Protein AF-X8C7Z0-F1 (afdb_monomer)

Radius of gyration: 16.88 Å; Cα contacts (8 Å, |Δi|>4): 142; chains: 1; bounding box: 38×26×45 Å

Secondary structure (DSSP, 8-state):
------S---S-TTHHHHHHTSHHHHHHHHHTS-HHHHHHHHHGGGS-HHHHHHHHHHTTPPPEEEEEEEEETTTEEEEEETTT--EEEEE-SSGGGT--TT-EEEE-----PPP-

Mean predicted aligned error: 6.84 Å

Solvent-accessible surface area (backbone atoms only — not comparable to full-atom values): 7017 Å² total; per-residue (Å²): 140,84,92,80,86,72,91,70,72,63,95,48,90,57,53,63,64,63,44,51,72,37,72,66,48,38,51,40,40,33,64,80,60,39,50,49,58,54,44,43,72,77,50,33,85,78,45,56,72,68,59,36,53,50,54,58,54,46,75,74,57,66,75,45,46,26,37,26,71,39,63,42,69,55,53,14,36,32,32,28,33,70,85,79,66,50,75,45,82,43,84,36,51,67,62,24,65,74,57,55,65,76,41,76,45,78,49,66,87,67,86,75,82,80,84,128

Nearest PDB structures (foldseek):
  8zx1-assembly1_D  TM=7.202E-01  e=4.644E-01  Escherichia coli
  1eif-assembly1_A  TM=6.633E-01  e=3.014E-01  Methanocaldococcus jannaschii
  5gjq-assembly1_J  TM=3.966E-01  e=9.326E-02  Homo sapiens
  8e28-assembly1_A  TM=4.708E-01  e=3.014E-01  Homo sapiens
  7tuv-assembly1_A  TM=5.734E-01  e=1.501E+00  Trypanosoma brucei

Structure (mmCIF, N/CA/C/O backbone):
data_AF-X8C7Z0-F1
#
_entry.id   AF-X8C7Z0-F1
#
loop_
_atom_site.group_PDB
_atom_site.id
_atom_site.type_symbol
_atom_site.label_atom_id
_atom_site.label_alt_id
_atom_site.label_comp_id
_atom_site.label_asym_id
_atom_site.label_entity_id
_atom_site.label_seq_id
_atom_site.pdbx_PDB_ins_code
_atom_site.Cartn_x
_atom_site.Cartn_y
_atom_site.Cartn_z
_atom_site.occupancy
_atom_site.B_iso_or_equiv
_atom_site.auth_seq_id
_atom_site.auth_comp_id
_atom_site.auth_asym_id
_atom_site.auth_atom_id
_atom_site.pdbx_PDB_model_num
ATOM 1 N N . MET A 1 1 ? 2.292 -12.417 -22.456 1.00 40.22 1 MET A N 1
ATOM 2 C CA . MET A 1 1 ? 0.854 -12.463 -22.808 1.00 40.22 1 MET A CA 1
ATOM 3 C C . MET A 1 1 ? 0.104 -11.706 -21.729 1.00 40.22 1 MET A C 1
ATOM 5 O O . MET A 1 1 ? 0.296 -12.0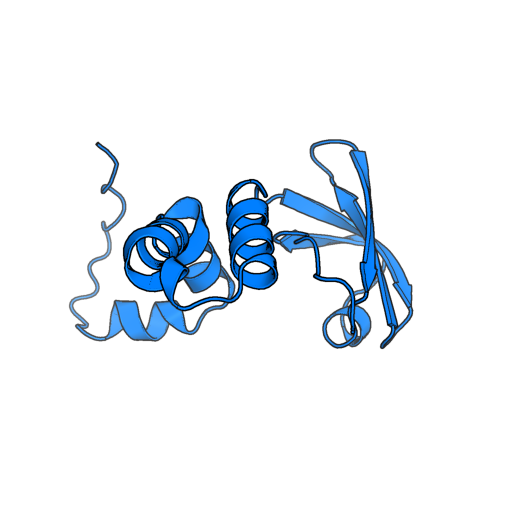58 -20.575 1.00 40.22 1 MET A O 1
ATOM 9 N N . GLY A 1 2 ? -0.661 -10.662 -22.070 1.00 48.75 2 GLY A N 1
ATOM 10 C CA . GLY A 1 2 ? -1.409 -9.900 -21.058 1.00 48.75 2 GLY A CA 1
ATOM 11 C C . GLY A 1 2 ? -1.851 -8.471 -21.402 1.00 48.75 2 GLY A C 1
ATOM 12 O O . GLY A 1 2 ? -2.468 -7.850 -20.551 1.00 48.75 2 GLY A O 1
ATOM 13 N N . TYR A 1 3 ? -1.602 -7.941 -22.605 1.00 53.31 3 TYR A N 1
ATOM 14 C CA . TYR A 1 3 ? -2.155 -6.642 -23.026 1.00 53.31 3 TYR A CA 1
ATOM 15 C C . TYR A 1 3 ? -3.417 -6.832 -23.870 1.00 53.31 3 TYR A C 1
ATOM 17 O O . TYR A 1 3 ? -3.414 -6.610 -25.073 1.00 53.31 3 TYR A O 1
ATOM 25 N N . GLU A 1 4 ? -4.512 -7.263 -23.250 1.00 59.44 4 GLU A N 1
ATOM 26 C CA . GLU A 1 4 ? -5.828 -7.195 -23.896 1.00 59.44 4 GLU A CA 1
ATOM 27 C C . GLU A 1 4 ? -6.886 -6.709 -22.912 1.00 59.44 4 GLU 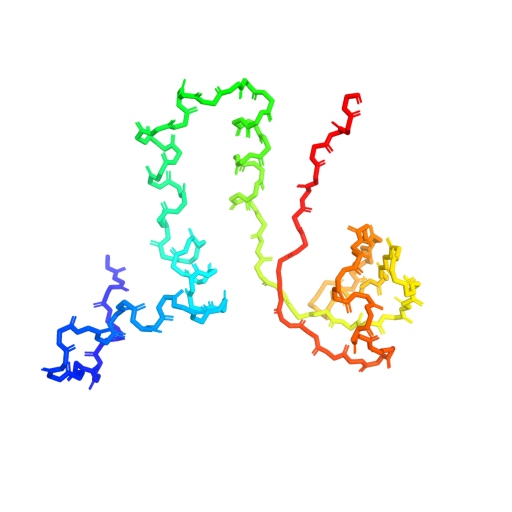A C 1
ATOM 29 O O . GLU A 1 4 ? -7.680 -7.497 -22.407 1.00 59.44 4 GLU A O 1
ATOM 34 N N . ARG A 1 5 ? -6.913 -5.390 -22.674 1.00 54.53 5 ARG A N 1
ATOM 35 C CA . ARG A 1 5 ? -8.141 -4.632 -22.370 1.00 54.53 5 ARG A CA 1
ATOM 36 C C . ARG A 1 5 ? -8.032 -3.175 -22.837 1.00 54.53 5 ARG A C 1
ATOM 38 O O . ARG A 1 5 ? -8.148 -2.262 -22.036 1.00 54.53 5 ARG A O 1
ATOM 45 N N . CYS A 1 6 ? -7.884 -2.953 -24.140 1.00 51.91 6 CYS A N 1
ATOM 46 C CA . CYS A 1 6 ? -8.189 -1.650 -24.745 1.00 51.91 6 CYS A CA 1
ATOM 47 C C . CYS A 1 6 ? -9.229 -1.855 -25.851 1.00 51.91 6 CYS A C 1
ATOM 49 O O . CYS A 1 6 ? -8.921 -1.762 -27.032 1.00 51.91 6 CYS A O 1
ATOM 51 N N . ARG A 1 7 ? -10.469 -2.210 -25.476 1.00 47.88 7 ARG A N 1
ATOM 52 C CA . A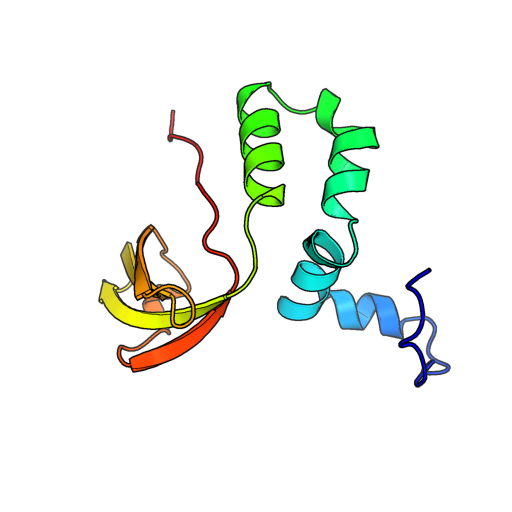RG A 1 7 ? -11.600 -2.262 -26.431 1.00 47.88 7 ARG A CA 1
ATOM 53 C C . ARG A 1 7 ? -12.327 -0.918 -26.571 1.00 47.88 7 ARG A C 1
ATOM 55 O O . ARG A 1 7 ? -13.265 -0.802 -27.351 1.00 47.88 7 ARG A O 1
ATOM 62 N N . HIS A 1 8 ? -11.851 0.093 -25.857 1.00 51.91 8 HIS A N 1
ATOM 63 C CA . HIS A 1 8 ? -12.208 1.488 -26.052 1.00 51.91 8 HIS A CA 1
ATOM 64 C C . HIS A 1 8 ? -10.895 2.245 -26.224 1.00 51.91 8 HIS A C 1
ATOM 66 O O . HIS A 1 8 ? -10.398 2.863 -25.290 1.00 51.91 8 HIS A O 1
ATOM 72 N N . ALA A 1 9 ? -10.265 2.097 -27.390 1.00 52.28 9 ALA A N 1
ATOM 73 C CA . ALA A 1 9 ? -9.408 3.174 -27.849 1.00 52.28 9 ALA A CA 1
ATOM 74 C C . ALA A 1 9 ? -10.375 4.333 -28.104 1.00 52.28 9 ALA A C 1
ATOM 76 O O . ALA A 1 9 ? -11.090 4.321 -29.104 1.00 52.28 9 ALA A O 1
ATOM 77 N N . ASP A 1 10 ? -10.515 5.238 -27.135 1.00 58.09 10 ASP A N 1
ATOM 78 C CA . ASP A 1 10 ? -10.983 6.573 -27.476 1.00 58.09 10 ASP A CA 1
ATOM 79 C C . ASP A 1 10 ? -10.030 7.062 -28.574 1.00 58.09 10 ASP A C 1
ATOM 81 O O . ASP A 1 10 ? -8.813 6.974 -28.411 1.00 58.09 10 ASP A O 1
ATOM 85 N N . ASP A 1 11 ? -10.561 7.574 -29.685 1.00 66.06 11 ASP A N 1
ATOM 86 C CA . ASP A 1 11 ? -9.776 8.251 -30.733 1.00 66.06 11 ASP A CA 1
ATOM 87 C C . ASP A 1 11 ? -9.119 9.557 -30.217 1.00 66.06 11 ASP A C 1
ATOM 89 O O . ASP A 1 11 ? -8.633 10.379 -30.993 1.00 66.06 11 ASP A O 1
ATOM 93 N N . ASP A 1 12 ? -9.129 9.768 -28.899 1.00 76.69 12 ASP A N 1
ATOM 94 C CA . ASP A 1 12 ? -8.523 10.889 -28.212 1.00 76.69 12 ASP A CA 1
ATOM 95 C C . ASP A 1 12 ? -7.084 10.526 -27.792 1.00 76.69 12 ASP A C 1
ATOM 97 O O . ASP A 1 12 ? -6.894 9.678 -26.909 1.00 76.69 12 ASP A O 1
ATOM 101 N N . PRO A 1 13 ? -6.064 11.165 -28.395 1.00 76.56 13 PRO A N 1
ATOM 102 C CA . PRO A 1 13 ? -4.665 10.930 -28.046 1.00 76.56 13 PRO A CA 1
ATOM 103 C C . PRO A 1 13 ? -4.350 11.228 -26.570 1.00 76.56 13 PRO A C 1
ATOM 105 O O . PRO A 1 13 ? -3.410 10.642 -26.033 1.00 76.56 13 PRO A O 1
ATOM 108 N N . ASP A 1 14 ? -5.159 12.053 -25.901 1.00 84.00 14 ASP A N 1
ATOM 109 C CA . ASP A 1 14 ? -4.945 12.488 -24.518 1.00 84.00 14 ASP A CA 1
ATOM 110 C C . ASP A 1 14 ? -5.723 11.623 -23.507 1.00 84.00 14 ASP A C 1
ATOM 112 O O . ASP A 1 14 ? -5.675 11.853 -22.296 1.00 84.00 14 ASP A O 1
ATOM 116 N N . ALA A 1 15 ? -6.452 10.597 -23.970 1.00 84.44 15 ALA A N 1
ATOM 117 C CA . ALA A 1 15 ? -7.267 9.739 -23.109 1.00 84.44 15 ALA A CA 1
ATOM 118 C C . ALA A 1 15 ? -6.457 9.041 -22.014 1.00 84.44 15 ALA A C 1
ATOM 120 O O . ALA A 1 15 ? -6.924 8.935 -20.880 1.00 84.44 15 ALA A O 1
ATOM 121 N N . LEU A 1 16 ? -5.242 8.592 -22.341 1.00 82.12 16 LEU A N 1
ATOM 122 C CA . LEU A 1 16 ? -4.356 7.968 -21.364 1.00 82.12 16 LEU A CA 1
ATOM 123 C C . LEU A 1 16 ? -3.863 8.982 -20.329 1.00 82.12 16 LEU A C 1
ATOM 125 O O . LEU A 1 16 ? -3.905 8.684 -19.141 1.00 82.12 16 LEU A O 1
ATOM 129 N N . GLU A 1 17 ? -3.432 10.168 -20.760 1.00 87.00 17 GLU A N 1
ATOM 130 C CA . GLU A 1 17 ? -2.937 11.212 -19.854 1.00 87.00 17 GLU A CA 1
ATOM 131 C C . GLU A 1 17 ? -4.020 11.623 -18.853 1.00 87.00 17 GLU A C 1
ATOM 133 O O . GLU A 1 17 ? -3.801 11.555 -17.647 1.00 87.00 17 GL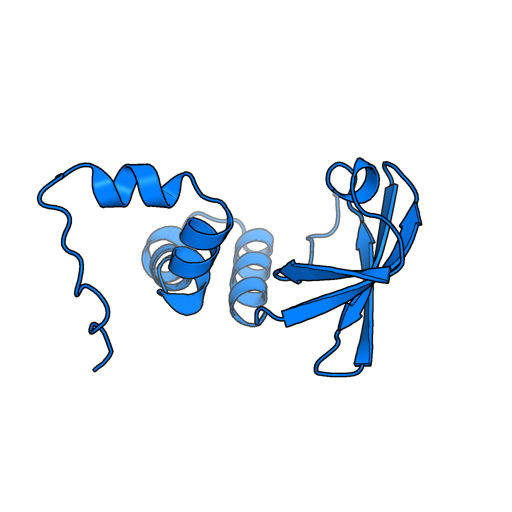U A O 1
ATOM 138 N N . ARG A 1 18 ? -5.238 11.895 -19.336 1.00 88.44 18 ARG A N 1
ATOM 139 C CA . ARG A 1 18 ? -6.394 12.192 -18.474 1.00 88.44 18 ARG A CA 1
ATOM 140 C C . ARG A 1 18 ? -6.765 11.038 -17.545 1.00 88.44 18 ARG A C 1
ATOM 142 O O . ARG A 1 18 ? -7.262 11.273 -16.449 1.00 88.44 18 ARG A O 1
ATOM 149 N N . ALA A 1 19 ? -6.587 9.791 -17.978 1.00 87.75 19 ALA A N 1
ATOM 150 C CA . ALA A 1 19 ? -6.859 8.638 -17.127 1.00 87.75 19 ALA A CA 1
ATOM 151 C C . ALA A 1 19 ? -5.842 8.531 -15.982 1.00 87.75 19 ALA A C 1
ATOM 153 O O . ALA A 1 19 ? -6.219 8.138 -14.884 1.00 87.75 19 ALA A O 1
ATOM 154 N N . LEU A 1 20 ? -4.579 8.910 -16.208 1.00 90.56 20 LEU A N 1
ATOM 155 C CA . LEU A 1 20 ? -3.533 8.891 -15.180 1.00 90.56 20 LEU A CA 1
ATOM 156 C C . LEU A 1 20 ? -3.749 9.936 -14.069 1.00 90.56 20 LEU A C 1
ATOM 158 O O . LEU A 1 20 ? -3.169 9.782 -12.996 1.00 90.56 20 LEU A O 1
ATOM 162 N N . ASP A 1 21 ? -4.609 10.938 -14.278 1.00 91.25 21 ASP A N 1
ATOM 163 C CA . ASP A 1 21 ? -5.030 11.867 -13.218 1.00 91.25 21 ASP A CA 1
ATOM 164 C C . ASP A 1 21 ? -5.926 11.197 -12.157 1.00 91.25 21 ASP A C 1
ATOM 166 O O . ASP A 1 21 ? -6.060 11.711 -11.042 1.00 91.25 21 ASP A O 1
ATOM 170 N N . ASP A 1 22 ? -6.543 10.049 -12.468 1.00 92.12 22 ASP A N 1
ATOM 171 C CA . ASP A 1 22 ? -7.314 9.273 -11.497 1.00 92.12 22 ASP A CA 1
ATOM 172 C C . ASP A 1 22 ? -6.363 8.480 -10.573 1.00 92.12 22 ASP A C 1
ATOM 174 O O . ASP A 1 22 ? -5.615 7.616 -11.053 1.00 92.12 22 ASP A O 1
ATOM 178 N N . PRO A 1 23 ? -6.410 8.696 -9.239 1.00 90.31 23 PRO A N 1
ATOM 179 C CA . PRO A 1 23 ? -5.538 8.013 -8.285 1.00 90.31 23 PRO A CA 1
ATOM 180 C C . PRO A 1 23 ? -5.582 6.483 -8.360 1.00 90.31 23 PRO A C 1
ATOM 182 O O . PRO A 1 23 ? -4.566 5.837 -8.114 1.00 90.31 23 PRO A O 1
ATOM 185 N N . LEU A 1 24 ? -6.731 5.888 -8.691 1.00 91.06 24 LEU A N 1
ATOM 186 C CA . LEU A 1 24 ? -6.863 4.439 -8.828 1.00 91.06 24 LEU A CA 1
ATOM 187 C C . LEU A 1 24 ? -6.200 3.933 -10.112 1.00 91.06 24 LEU A C 1
ATOM 189 O O . LEU A 1 24 ? -5.619 2.848 -10.117 1.00 91.06 24 LEU A O 1
ATOM 193 N N . VAL A 1 25 ? -6.288 4.699 -11.201 1.00 93.56 25 VAL A N 1
ATOM 194 C CA . VAL A 1 25 ? -5.696 4.318 -12.488 1.00 93.56 25 VAL A CA 1
ATOM 195 C C . VAL A 1 25 ? -4.177 4.377 -12.409 1.00 93.56 25 VAL A C 1
ATOM 197 O O . VAL A 1 25 ? -3.525 3.395 -12.766 1.00 93.56 25 VAL A O 1
ATOM 200 N N . ILE A 1 26 ? -3.602 5.472 -11.900 1.00 94.12 26 ILE A N 1
ATOM 201 C CA . ILE A 1 26 ? -2.144 5.572 -11.743 1.00 94.12 26 ILE A CA 1
ATOM 202 C C . ILE A 1 26 ? -1.608 4.497 -10.792 1.00 94.12 26 ILE A C 1
ATOM 204 O O . ILE A 1 26 ? -0.614 3.845 -11.100 1.00 94.12 26 ILE A O 1
ATOM 208 N N . ASP A 1 27 ? -2.301 4.232 -9.683 1.00 94.94 27 ASP A N 1
ATOM 209 C CA . ASP A 1 27 ? -1.966 3.149 -8.758 1.00 94.94 27 ASP A CA 1
ATOM 210 C C . ASP A 1 27 ? -2.010 1.773 -9.454 1.00 94.94 27 ASP A C 1
ATOM 212 O O . ASP A 1 27 ? -1.124 0.942 -9.255 1.00 94.94 27 ASP A O 1
ATOM 216 N N . ALA A 1 28 ? -2.988 1.532 -10.333 1.00 95.06 28 ALA A N 1
ATOM 217 C CA . ALA A 1 28 ? -3.049 0.299 -11.113 1.00 95.06 28 ALA A CA 1
ATOM 218 C C . ALA A 1 28 ? -1.908 0.165 -12.126 1.00 95.06 28 ALA A C 1
ATOM 220 O O . ALA A 1 28 ? -1.339 -0.915 -12.273 1.00 95.06 28 ALA A O 1
ATOM 221 N N . VAL A 1 29 ? -1.538 1.251 -12.802 1.00 95.75 29 VAL A N 1
ATOM 222 C CA . VAL A 1 29 ? -0.406 1.264 -13.739 1.00 95.75 29 VAL A CA 1
ATOM 223 C C . VAL A 1 29 ? 0.913 0.999 -13.012 1.00 95.75 29 VAL A C 1
ATOM 225 O O . VAL A 1 29 ? 1.728 0.209 -13.490 1.00 95.75 29 VAL A O 1
ATOM 228 N N . LEU A 1 30 ? 1.113 1.612 -11.843 1.00 95.50 30 LEU A N 1
ATOM 229 C CA . LEU A 1 30 ? 2.335 1.456 -11.056 1.00 95.50 30 LEU A CA 1
ATOM 230 C C . LEU A 1 30 ? 2.548 0.011 -10.592 1.00 95.50 30 LEU A C 1
ATOM 232 O O . LEU A 1 30 ? 3.651 -0.514 -10.746 1.00 95.50 30 LEU A O 1
ATOM 236 N N . PHE A 1 31 ? 1.512 -0.637 -10.060 1.00 96.44 31 PHE A N 1
ATOM 237 C CA . PHE A 1 31 ? 1.656 -1.934 -9.397 1.00 96.44 31 PHE A CA 1
ATOM 238 C C . PHE A 1 31 ? 1.208 -3.116 -10.264 1.00 96.44 31 PHE A C 1
ATOM 240 O O . PHE A 1 31 ? 1.991 -4.035 -10.485 1.00 96.44 31 PHE A O 1
ATOM 247 N N . GLU A 1 32 ? -0.020 -3.115 -10.791 1.00 95.62 32 GLU A N 1
ATOM 248 C CA . GLU A 1 32 ? -0.488 -4.188 -11.682 1.00 95.62 32 GLU A CA 1
ATOM 249 C C . GLU A 1 32 ? 0.085 -4.074 -13.099 1.00 95.62 32 GLU A C 1
ATOM 251 O O . GLU A 1 32 ? 0.292 -5.091 -13.760 1.00 95.62 32 GLU A O 1
ATOM 256 N N . GLY A 1 33 ? 0.341 -2.850 -13.566 1.00 94.00 33 GLY A N 1
ATOM 257 C CA . GLY A 1 33 ? 0.964 -2.582 -14.862 1.00 94.00 33 GLY A CA 1
ATOM 258 C C . GLY A 1 33 ? 2.486 -2.742 -14.870 1.00 94.00 33 GLY A C 1
ATOM 259 O O . GLY A 1 33 ? 3.080 -2.700 -15.940 1.00 94.00 33 GLY A O 1
ATOM 260 N N . GLY A 1 34 ? 3.119 -2.930 -13.707 1.00 96.19 34 GLY A N 1
ATOM 261 C CA . GLY A 1 34 ? 4.564 -3.145 -13.585 1.00 96.19 34 GLY A CA 1
ATOM 262 C C . GLY A 1 34 ? 5.428 -1.888 -13.730 1.00 96.19 34 GLY A C 1
ATOM 263 O O . GLY A 1 34 ? 6.644 -1.978 -13.562 1.00 96.19 34 GLY A O 1
ATOM 264 N N . ALA A 1 35 ? 4.836 -0.711 -13.964 1.00 96.62 35 ALA A N 1
ATOM 265 C CA . ALA A 1 35 ? 5.595 0.513 -14.224 1.00 96.62 35 ALA A CA 1
ATOM 266 C C . ALA A 1 35 ? 6.515 0.912 -13.053 1.00 96.62 35 ALA A C 1
ATOM 268 O O . ALA A 1 35 ? 7.597 1.458 -13.268 1.00 96.62 35 ALA A O 1
ATOM 269 N N . PHE A 1 36 ? 6.131 0.614 -11.805 1.00 97.38 36 PHE A N 1
ATOM 270 C CA . PHE A 1 36 ? 6.980 0.895 -10.646 1.00 97.38 36 PHE A CA 1
ATOM 271 C C . PHE A 1 36 ? 8.185 -0.053 -10.552 1.00 97.38 36 PHE A C 1
ATOM 273 O O . PHE A 1 36 ? 9.283 0.379 -10.200 1.00 97.38 36 PHE A O 1
ATOM 280 N N . ALA A 1 37 ? 8.016 -1.325 -10.928 1.00 97.88 37 ALA A N 1
ATOM 281 C CA . ALA A 1 37 ? 9.119 -2.281 -10.989 1.00 97.88 37 ALA A CA 1
ATOM 282 C C . ALA A 1 37 ? 10.124 -1.901 -12.088 1.00 97.88 37 ALA A C 1
ATOM 284 O O . ALA A 1 37 ? 11.326 -1.858 -11.831 1.00 97.88 37 ALA A O 1
ATOM 285 N N . GLU A 1 38 ? 9.631 -1.530 -13.275 1.00 97.94 38 GLU A N 1
ATOM 286 C CA . GLU A 1 38 ? 10.465 -1.025 -14.374 1.00 97.94 38 GLU A CA 1
ATOM 287 C C . GLU A 1 38 ? 11.225 0.248 -13.969 1.00 97.94 38 GLU A C 1
ATOM 289 O O . GLU A 1 38 ? 12.414 0.402 -14.263 1.00 97.94 38 GLU A O 1
ATOM 294 N N . PHE A 1 39 ? 10.567 1.159 -13.242 1.00 96.81 39 PHE A N 1
ATOM 295 C CA . PHE A 1 39 ? 11.221 2.347 -12.701 1.00 96.81 39 PHE A CA 1
ATOM 296 C C . PHE A 1 39 ? 12.382 1.984 -11.766 1.00 96.81 39 PHE A C 1
ATOM 298 O O . PHE A 1 39 ? 13.473 2.539 -11.913 1.00 96.81 39 PHE A O 1
ATOM 305 N N . LEU A 1 40 ? 12.185 1.050 -10.831 1.00 97.31 40 LEU A N 1
ATOM 306 C CA . LEU A 1 40 ? 13.240 0.630 -9.905 1.00 97.31 40 LEU A CA 1
ATOM 307 C C . LEU A 1 40 ? 14.397 -0.080 -10.611 1.00 97.31 40 LEU A C 1
ATOM 309 O O . LEU A 1 40 ? 15.552 0.146 -10.250 1.00 97.31 40 LEU A O 1
ATOM 313 N N . GLU A 1 41 ? 14.127 -0.859 -11.656 1.00 97.81 41 GLU A N 1
ATOM 314 C CA . GLU A 1 41 ? 15.177 -1.481 -12.466 1.00 97.81 41 GLU A CA 1
ATOM 315 C C . GLU A 1 41 ? 16.034 -0.429 -13.190 1.00 97.81 41 GLU A C 1
ATOM 317 O O . GLU A 1 41 ? 17.265 -0.466 -13.132 1.00 97.81 41 GLU A O 1
ATOM 322 N N . MET A 1 42 ? 15.399 0.557 -13.830 1.00 97.81 42 MET A N 1
ATOM 323 C CA . MET A 1 42 ? 16.106 1.569 -14.623 1.00 97.81 42 MET A CA 1
ATOM 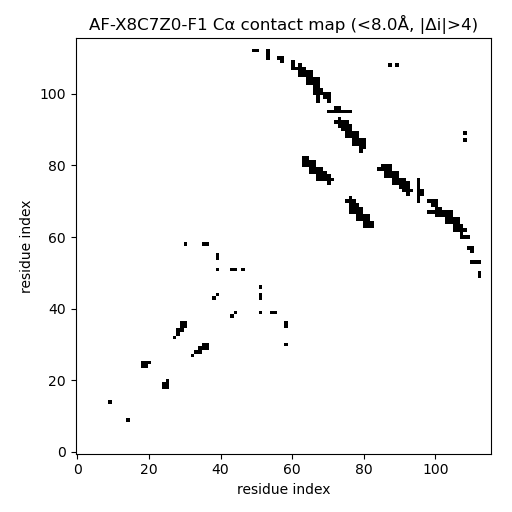324 C C . MET A 1 42 ? 16.761 2.668 -13.779 1.00 97.81 42 MET A C 1
ATOM 326 O O . MET A 1 42 ? 17.807 3.212 -14.150 1.00 97.81 42 MET A O 1
ATOM 330 N N . ARG A 1 43 ? 16.106 3.072 -12.687 1.00 96.62 43 ARG A N 1
ATOM 331 C CA . ARG A 1 43 ? 16.414 4.297 -11.931 1.00 96.62 43 ARG A CA 1
ATOM 332 C C . ARG A 1 43 ? 16.584 4.075 -10.435 1.00 96.62 43 ARG A C 1
ATOM 334 O O . ARG A 1 43 ? 17.022 5.001 -9.763 1.00 96.62 43 ARG A O 1
ATOM 341 N N . GLY A 1 44 ? 16.323 2.880 -9.909 1.00 94.81 44 GLY A N 1
ATOM 342 C CA . GLY A 1 44 ? 16.424 2.602 -8.473 1.00 94.81 44 GLY A CA 1
ATOM 343 C C . GLY A 1 44 ? 17.829 2.791 -7.899 1.00 94.81 44 GLY A C 1
ATOM 344 O O . GLY A 1 44 ? 17.966 3.078 -6.718 1.00 94.81 44 GLY A O 1
ATOM 345 N N . TRP A 1 45 ? 18.879 2.718 -8.726 1.00 95.75 45 TRP A N 1
ATOM 346 C CA . TRP A 1 45 ? 20.259 3.019 -8.317 1.00 95.75 45 TRP A CA 1
ATOM 347 C C . TRP A 1 45 ? 20.497 4.493 -7.942 1.00 95.75 45 TRP A C 1
ATOM 349 O O . TRP A 1 45 ? 21.531 4.807 -7.361 1.00 95.75 45 TRP A O 1
ATOM 359 N N . LEU A 1 46 ? 19.571 5.394 -8.290 1.00 96.94 46 LEU A N 1
ATOM 360 C CA . LEU A 1 46 ? 19.612 6.804 -7.892 1.00 96.94 46 LEU A CA 1
ATOM 361 C C . LEU A 1 46 ? 19.104 7.031 -6.463 1.00 96.94 46 LEU A C 1
ATOM 363 O O . LEU A 1 46 ? 19.289 8.124 -5.931 1.00 96.94 46 LEU A O 1
ATOM 367 N N . LEU A 1 47 ? 18.438 6.039 -5.871 1.00 95.44 47 LEU A N 1
ATOM 368 C CA . LEU A 1 47 ? 17.897 6.126 -4.524 1.00 95.44 47 LEU A CA 1
ATOM 369 C C . LEU A 1 47 ? 18.967 5.733 -3.491 1.00 95.44 47 LEU A C 1
ATOM 371 O O . LEU A 1 47 ? 19.755 4.819 -3.752 1.00 95.44 47 LEU A O 1
ATOM 375 N N . PRO A 1 48 ? 18.979 6.370 -2.309 1.00 95.81 48 PRO A N 1
ATOM 376 C CA . PRO A 1 48 ? 19.609 5.820 -1.114 1.00 95.81 48 PRO A CA 1
ATOM 377 C C . PRO A 1 48 ? 19.176 4.371 -0.845 1.00 95.81 48 PRO A C 1
ATOM 379 O O . PRO A 1 48 ? 18.061 3.969 -1.185 1.00 95.81 48 PRO A O 1
ATOM 382 N N . ASP A 1 49 ? 20.046 3.587 -0.206 1.00 94.94 49 ASP A N 1
ATOM 383 C CA . ASP A 1 49 ? 19.810 2.154 0.020 1.00 94.94 49 ASP A CA 1
ATOM 384 C C . ASP A 1 49 ? 18.522 1.876 0.815 1.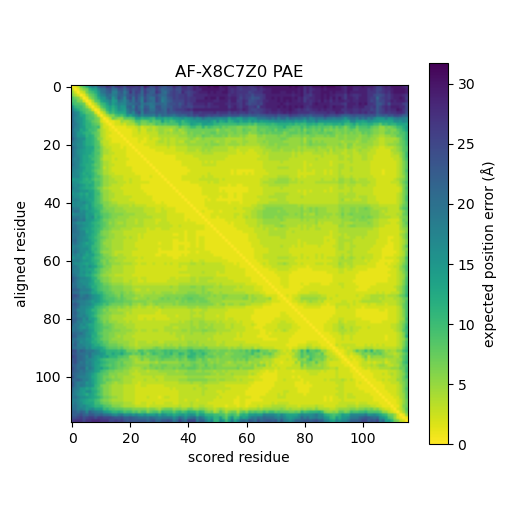00 94.94 49 ASP A C 1
ATOM 386 O O . ASP A 1 49 ? 17.810 0.913 0.529 1.00 94.94 49 ASP A O 1
ATOM 390 N N . ASP A 1 50 ? 18.192 2.720 1.793 1.00 94.12 50 ASP A N 1
ATOM 391 C CA . ASP A 1 50 ? 16.982 2.602 2.606 1.00 94.12 50 ASP A CA 1
ATOM 392 C C . ASP A 1 50 ? 15.712 2.957 1.821 1.00 94.12 50 ASP A C 1
ATOM 394 O O . ASP A 1 50 ? 14.711 2.244 1.923 1.00 94.12 50 ASP A O 1
ATOM 398 N N . GLU A 1 51 ? 15.761 3.999 0.988 1.00 94.75 51 GLU A N 1
ATOM 399 C CA . GLU A 1 51 ? 14.663 4.364 0.084 1.00 94.75 51 GLU A CA 1
ATOM 400 C C . GLU A 1 51 ? 14.425 3.285 -0.977 1.00 94.75 51 GLU A C 1
ATOM 402 O O . GLU A 1 51 ? 13.280 2.911 -1.242 1.00 94.75 51 GLU A O 1
ATOM 407 N N . ARG A 1 52 ? 15.500 2.729 -1.547 1.00 95.38 52 ARG A N 1
ATOM 408 C CA . ARG A 1 52 ? 15.412 1.620 -2.498 1.00 95.38 52 ARG A CA 1
ATOM 409 C C . ARG A 1 52 ? 14.807 0.379 -1.849 1.00 95.38 52 ARG A C 1
ATOM 411 O O . ARG A 1 52 ? 13.883 -0.205 -2.409 1.00 95.38 52 ARG A O 1
ATOM 418 N N . LEU A 1 53 ? 15.288 -0.005 -0.667 1.00 95.19 53 LEU A N 1
ATOM 419 C CA . LEU A 1 53 ? 14.761 -1.151 0.071 1.00 95.19 53 LEU A CA 1
ATOM 420 C C . LEU A 1 53 ? 13.280 -0.956 0.428 1.00 95.19 53 LEU A C 1
ATOM 422 O O . LEU A 1 53 ? 12.500 -1.909 0.399 1.00 95.19 53 LEU A O 1
ATOM 426 N N . LEU A 1 54 ? 12.872 0.265 0.781 1.00 95.81 54 LEU A N 1
ATOM 427 C CA . LEU A 1 54 ? 11.471 0.589 1.039 1.00 95.81 54 LEU A CA 1
ATOM 428 C C . LEU A 1 54 ? 10.619 0.436 -0.228 1.00 95.81 54 LEU A C 1
ATOM 430 O O . LEU A 1 54 ? 9.554 -0.178 -0.183 1.00 95.81 54 LEU A O 1
ATOM 434 N N . ALA A 1 55 ? 11.106 0.939 -1.360 1.00 95.69 55 ALA A N 1
ATOM 435 C CA . ALA A 1 55 ? 10.423 0.827 -2.641 1.00 95.69 55 ALA A CA 1
ATOM 436 C C . ALA A 1 55 ? 10.298 -0.637 -3.114 1.00 95.69 55 ALA A C 1
ATOM 438 O O . ALA A 1 55 ? 9.245 -1.042 -3.603 1.00 95.69 55 ALA A O 1
ATOM 439 N N . GLU A 1 56 ? 11.326 -1.462 -2.899 1.00 95.88 56 GLU A N 1
ATOM 440 C CA . GLU A 1 56 ? 11.282 -2.905 -3.173 1.00 95.88 56 GLU A CA 1
ATOM 441 C C . GLU A 1 56 ? 10.249 -3.625 -2.286 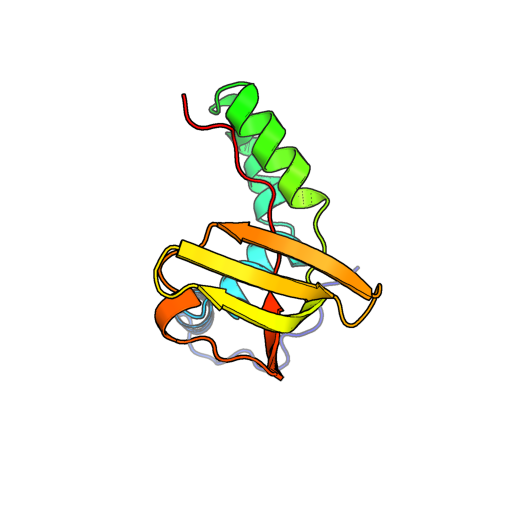1.00 95.88 56 GLU A C 1
ATOM 443 O O . GLU A 1 56 ? 9.527 -4.498 -2.765 1.00 95.88 56 GLU A O 1
ATOM 448 N N . GLN A 1 57 ? 10.097 -3.225 -1.017 1.00 96.69 57 GLN A N 1
ATOM 449 C CA . GLN A 1 57 ? 9.037 -3.753 -0.148 1.00 96.69 57 GLN A CA 1
ATOM 450 C C . GLN A 1 57 ? 7.636 -3.376 -0.639 1.00 96.69 57 GLN A C 1
ATOM 452 O O . GLN A 1 57 ? 6.713 -4.178 -0.508 1.00 96.69 57 GLN A O 1
ATOM 457 N N . TRP A 1 58 ? 7.454 -2.183 -1.213 1.00 96.88 58 TRP A N 1
ATOM 458 C CA . TRP A 1 58 ? 6.155 -1.766 -1.750 1.00 96.88 58 TRP A CA 1
ATOM 459 C C . TRP A 1 58 ? 5.683 -2.671 -2.889 1.00 96.88 58 TRP A C 1
ATOM 461 O O . TRP A 1 58 ? 4.490 -2.950 -2.972 1.00 96.88 58 TRP A O 1
ATOM 471 N N . LEU A 1 59 ? 6.596 -3.190 -3.718 1.00 96.88 59 LEU A N 1
ATOM 472 C CA . LEU A 1 59 ? 6.258 -4.130 -4.796 1.00 96.88 59 LEU A CA 1
ATOM 473 C C . LEU A 1 59 ? 5.668 -5.456 -4.296 1.00 96.88 59 LEU A C 1
ATOM 475 O O . LEU A 1 59 ? 5.001 -6.151 -5.058 1.00 96.88 59 LEU A O 1
ATOM 479 N N . LEU A 1 60 ? 5.898 -5.810 -3.029 1.00 95.56 60 LEU A N 1
ATOM 480 C CA . LEU A 1 60 ? 5.363 -7.028 -2.418 1.00 95.56 60 LEU A CA 1
ATOM 481 C C . LEU A 1 60 ? 3.939 -6.841 -1.871 1.00 95.56 60 LEU A C 1
ATOM 483 O O . LEU A 1 60 ? 3.319 -7.813 -1.440 1.00 95.56 60 LEU A O 1
ATOM 487 N N . VAL A 1 61 ? 3.420 -5.608 -1.850 1.00 95.88 61 VAL A N 1
ATOM 488 C CA . VAL A 1 61 ? 2.109 -5.291 -1.275 1.00 95.88 61 VAL A CA 1
ATOM 489 C C . VAL A 1 61 ? 1.016 -5.389 -2.334 1.00 95.88 61 VAL A C 1
ATOM 491 O O . VAL A 1 61 ? 0.959 -4.623 -3.299 1.00 95.88 61 VAL A O 1
ATOM 494 N N . GLU A 1 62 ? 0.071 -6.292 -2.103 1.00 94.50 62 GLU A N 1
ATOM 495 C CA . GLU A 1 62 ? -1.130 -6.395 -2.923 1.00 94.50 62 GLU A CA 1
ATOM 496 C C . GLU A 1 62 ? -2.199 -5.374 -2.513 1.00 94.50 62 GLU A C 1
ATOM 498 O O . GLU A 1 62 ? -2.364 -5.034 -1.339 1.00 94.50 62 GLU A O 1
ATOM 503 N N . ARG A 1 63 ? -2.993 -4.922 -3.490 1.00 96.31 63 ARG A N 1
ATOM 504 C CA . ARG A 1 63 ? -4.215 -4.158 -3.215 1.00 96.31 63 ARG A CA 1
ATOM 505 C C . ARG A 1 63 ? -5.239 -5.066 -2.540 1.00 96.31 63 ARG A C 1
ATOM 507 O O . ARG A 1 63 ? -5.472 -6.190 -2.995 1.00 96.31 63 ARG A O 1
ATOM 514 N N . SER A 1 64 ? -5.908 -4.555 -1.511 1.00 97.12 64 SER A N 1
ATOM 515 C CA . SER A 1 64 ? -7.040 -5.234 -0.877 1.00 97.12 64 SER A CA 1
ATOM 516 C C . SER A 1 64 ? -8.190 -4.272 -0.581 1.00 97.12 64 SER A C 1
ATOM 518 O O . SER A 1 64 ? -8.098 -3.060 -0.794 1.00 97.12 64 SER A O 1
ATOM 520 N N . VAL A 1 65 ? -9.302 -4.842 -0.121 1.00 97.88 65 VAL A N 1
ATOM 521 C CA . VAL A 1 65 ? -10.440 -4.096 0.413 1.00 97.88 65 VAL A CA 1
ATOM 522 C C . VAL A 1 65 ? -10.354 -4.130 1.927 1.00 97.88 65 VAL A C 1
ATOM 524 O O . VAL A 1 65 ? -10.245 -5.199 2.524 1.00 97.88 65 VAL A O 1
ATOM 527 N N . PHE A 1 66 ? -10.439 -2.959 2.538 1.00 98.31 66 PHE A N 1
ATOM 528 C CA . PHE A 1 66 ? -10.329 -2.781 3.972 1.00 98.31 66 PHE A CA 1
ATOM 529 C C . PHE A 1 66 ? -11.616 -2.208 4.547 1.00 98.31 66 PHE A C 1
ATOM 531 O O . PHE A 1 66 ? -12.184 -1.264 4.003 1.00 98.31 66 PHE A O 1
ATOM 538 N N . ASP A 1 67 ? -12.033 -2.771 5.672 1.00 98.44 67 ASP A N 1
ATOM 539 C CA . ASP A 1 67 ? -13.062 -2.234 6.551 1.00 98.44 67 ASP A CA 1
ATOM 540 C C . ASP A 1 67 ? -12.422 -1.238 7.523 1.00 98.44 67 ASP A C 1
ATOM 542 O O . ASP A 1 67 ? -11.456 -1.563 8.224 1.00 98.44 67 ASP A O 1
ATOM 546 N N . VAL A 1 68 ? -12.921 -0.004 7.533 1.00 98.25 68 VAL A N 1
ATOM 547 C CA . VAL A 1 68 ? -12.460 1.041 8.447 1.00 98.25 68 VAL A CA 1
ATOM 548 C C . VAL A 1 68 ? -13.044 0.761 9.831 1.00 98.25 68 VAL A C 1
ATOM 550 O O . VAL A 1 68 ? -14.191 1.087 10.113 1.00 98.25 68 VAL A O 1
ATOM 553 N N . GLU A 1 69 ? -12.257 0.185 10.737 1.00 98.06 69 GLU A N 1
ATOM 554 C CA . GLU A 1 69 ? -12.740 -0.132 12.087 1.00 98.06 69 GLU A CA 1
ATOM 555 C C . GLU A 1 69 ? -12.706 1.095 13.013 1.00 98.06 69 GLU A C 1
ATOM 557 O O . GLU A 1 69 ? -13.596 1.280 13.845 1.00 98.06 69 GLU A O 1
ATOM 562 N N . GLN A 1 70 ? -11.667 1.934 12.910 1.00 97.19 70 GLN A N 1
ATOM 563 C CA . GLN A 1 70 ? -11.495 3.116 13.766 1.00 97.19 70 GLN A CA 1
ATOM 564 C C . GLN A 1 70 ? -10.827 4.268 13.019 1.00 97.19 70 GLN A C 1
ATOM 566 O O . GLN A 1 70 ? -9.904 4.060 12.233 1.00 97.19 70 GLN A O 1
ATOM 571 N N . VAL A 1 71 ? -11.226 5.500 13.340 1.00 97.00 71 VAL A N 1
ATOM 572 C CA . VAL A 1 71 ? -10.645 6.722 12.770 1.00 97.00 71 VAL A CA 1
ATOM 573 C C . VAL A 1 71 ? -10.232 7.673 13.889 1.00 97.00 71 VAL A C 1
ATOM 575 O O . VAL A 1 71 ? -11.034 8.041 14.747 1.00 97.00 71 VAL A O 1
ATOM 578 N N . ARG A 1 72 ? -8.970 8.109 13.869 1.00 94.75 72 ARG A N 1
ATOM 579 C CA . ARG A 1 72 ? -8.461 9.224 14.676 1.00 94.75 72 ARG A CA 1
ATOM 580 C C . ARG A 1 72 ? -8.192 10.392 13.738 1.00 94.75 72 ARG A C 1
ATOM 582 O O . ARG A 1 72 ? -7.142 10.446 13.097 1.00 94.75 72 ARG A O 1
ATOM 589 N N . ARG A 1 73 ? -9.156 11.314 13.642 1.00 92.31 73 ARG A N 1
ATOM 590 C CA . ARG A 1 73 ? -9.129 12.420 12.671 1.00 92.31 73 ARG A CA 1
ATOM 591 C C . ARG A 1 73 ? -7.804 13.187 12.708 1.00 92.31 73 ARG A C 1
ATOM 593 O O . ARG A 1 73 ? -7.406 13.704 13.750 1.00 92.31 73 ARG A O 1
ATOM 600 N N . GLY A 1 74 ? -7.129 13.257 11.561 1.00 92.31 74 GLY A N 1
ATOM 601 C CA . GLY A 1 74 ? -5.844 13.940 11.399 1.00 92.31 74 GLY A CA 1
ATOM 602 C C . GLY A 1 74 ? -4.629 13.201 11.972 1.00 92.31 74 GLY A C 1
ATOM 603 O O . GLY A 1 74 ? -3.551 13.791 12.014 1.00 92.31 74 GLY A O 1
ATOM 604 N N . GLN A 1 75 ? -4.782 11.953 12.425 1.00 92.56 75 GLN A N 1
ATOM 605 C CA . GLN A 1 75 ? -3.717 11.170 13.067 1.00 92.56 75 GLN A CA 1
ATOM 606 C C . GLN A 1 75 ? -3.530 9.790 12.431 1.00 92.56 75 GLN A C 1
ATOM 608 O O . GLN A 1 75 ? -2.394 9.388 12.172 1.00 92.56 75 GLN A O 1
ATOM 613 N N . GLY A 1 76 ? -4.620 9.055 12.204 1.00 94.81 76 GLY A N 1
ATOM 614 C CA . GLY A 1 76 ? -4.545 7.728 11.607 1.00 94.81 76 GLY A CA 1
ATOM 615 C C . GLY A 1 76 ? -5.861 6.970 11.598 1.00 94.81 76 GLY A C 1
ATOM 616 O O . GLY A 1 76 ? -6.892 7.461 12.066 1.00 94.81 76 GLY A O 1
ATOM 617 N N . VAL A 1 77 ? -5.800 5.753 11.070 1.00 97.06 77 VAL A N 1
ATOM 618 C CA . VAL A 1 77 ? -6.934 4.836 10.931 1.00 97.06 77 VAL A CA 1
ATOM 619 C C . VAL A 1 77 ? -6.526 3.411 11.295 1.00 97.06 77 VAL A C 1
ATOM 621 O O . VAL A 1 77 ? -5.372 3.022 11.109 1.00 97.06 77 VAL A O 1
ATOM 624 N N . THR A 1 78 ? -7.477 2.635 11.806 1.00 97.75 78 THR A N 1
ATOM 625 C CA . THR A 1 78 ? -7.351 1.182 11.949 1.00 97.75 78 THR A CA 1
ATOM 626 C C . THR A 1 78 ? -8.181 0.532 10.858 1.00 97.75 78 THR A C 1
ATOM 628 O O . THR A 1 78 ? -9.382 0.786 10.760 1.00 97.75 78 THR A O 1
ATOM 631 N N . LEU A 1 79 ? -7.531 -0.296 10.051 1.00 98.06 79 LEU A N 1
ATOM 632 C CA . LEU A 1 79 ? -8.115 -0.979 8.908 1.00 98.06 79 LEU A CA 1
ATOM 633 C C . LEU A 1 79 ? -8.096 -2.482 9.150 1.00 98.06 79 LEU A C 1
ATOM 635 O O . LEU A 1 79 ? -7.083 -3.002 9.613 1.00 98.06 79 LEU A O 1
ATOM 639 N N . ARG A 1 80 ? -9.173 -3.181 8.802 1.00 98.44 80 ARG A N 1
ATOM 640 C CA . ARG A 1 80 ? -9.202 -4.643 8.744 1.00 98.44 80 ARG A CA 1
ATOM 641 C C . ARG A 1 80 ? -9.273 -5.086 7.294 1.00 98.44 80 ARG A C 1
ATOM 643 O O . ARG A 1 80 ? -10.220 -4.732 6.599 1.00 98.44 80 ARG A O 1
ATOM 650 N N . ASP A 1 81 ? -8.304 -5.870 6.847 1.00 98.12 81 ASP A N 1
ATOM 651 C CA . ASP A 1 81 ? -8.347 -6.489 5.528 1.00 98.12 81 ASP A CA 1
ATOM 652 C C . ASP A 1 81 ? -9.530 -7.465 5.471 1.00 98.12 81 ASP A C 1
ATOM 654 O O . ASP A 1 81 ? -9.641 -8.394 6.274 1.00 98.12 81 ASP A O 1
ATOM 658 N N . VAL A 1 82 ? -10.446 -7.247 4.531 1.00 98.19 82 VAL A N 1
ATOM 659 C CA . VAL A 1 82 ? -11.630 -8.093 4.354 1.00 98.19 82 VAL A CA 1
ATOM 660 C C . VAL A 1 82 ? -11.245 -9.481 3.836 1.00 98.19 82 VAL A C 1
ATOM 662 O O . VAL A 1 82 ? -11.932 -10.455 4.143 1.00 98.19 82 VAL A O 1
ATOM 665 N N . ARG A 1 83 ? -10.148 -9.590 3.078 1.00 96.62 83 ARG A N 1
ATOM 666 C CA . ARG A 1 83 ? -9.658 -10.844 2.496 1.00 96.62 83 ARG A CA 1
ATOM 667 C C . ARG A 1 83 ? -9.014 -11.742 3.546 1.00 96.62 83 ARG A C 1
ATOM 669 O O . ARG A 1 83 ? -9.303 -12.935 3.577 1.00 96.62 83 ARG A O 1
ATOM 676 N N . THR A 1 84 ? -8.127 -11.186 4.369 1.00 97.06 84 THR A N 1
ATOM 677 C CA . THR A 1 84 ? -7.281 -11.964 5.297 1.00 97.06 84 THR A CA 1
ATOM 678 C C . THR A 1 84 ? -7.749 -11.882 6.750 1.00 97.06 84 THR A C 1
ATOM 680 O O . THR A 1 84 ? -7.442 -12.766 7.548 1.00 97.06 84 THR A O 1
ATOM 683 N N . GLY A 1 85 ? -8.502 -10.840 7.110 1.00 97.12 85 GLY A N 1
ATOM 684 C CA . GLY A 1 85 ? -8.869 -10.522 8.488 1.00 97.12 85 GLY A CA 1
ATOM 685 C C . GLY A 1 85 ? -7.769 -9.814 9.288 1.00 97.12 85 GLY A C 1
ATOM 686 O O . GLY A 1 85 ? -7.996 -9.505 10.460 1.00 97.12 85 GLY A O 1
ATOM 687 N N . GLU A 1 86 ? -6.602 -9.549 8.692 1.00 97.38 86 GLU A N 1
ATOM 688 C CA . GLU A 1 86 ? -5.499 -8.836 9.341 1.00 97.38 86 GLU A CA 1
ATOM 689 C C . GLU A 1 86 ? -5.879 -7.383 9.659 1.00 97.38 86 GLU A C 1
ATOM 691 O O . GLU A 1 86 ? -6.660 -6.758 8.942 1.00 97.38 86 GLU A O 1
ATOM 696 N N . ARG A 1 87 ? -5.342 -6.837 10.757 1.00 97.81 87 ARG A N 1
ATOM 697 C CA . ARG A 1 87 ? -5.559 -5.443 11.155 1.00 97.81 87 ARG A CA 1
ATOM 698 C C . ARG A 1 87 ? -4.294 -4.619 10.993 1.00 97.81 87 ARG A C 1
ATOM 700 O O . ARG A 1 87 ? -3.253 -4.974 11.538 1.00 97.81 87 ARG A O 1
ATOM 707 N N . HIS A 1 88 ? -4.432 -3.453 10.377 1.00 96.38 88 HIS A N 1
ATOM 708 C CA . HIS A 1 88 ? -3.353 -2.498 10.175 1.00 96.38 88 HIS A CA 1
ATOM 709 C C . HIS A 1 88 ? -3.662 -1.176 10.879 1.00 96.38 88 HIS A C 1
ATOM 711 O O . HIS A 1 88 ? -4.726 -0.587 10.685 1.00 96.38 88 HIS A O 1
ATOM 717 N N . ALA A 1 89 ? -2.713 -0.687 11.678 1.00 95.31 89 ALA A N 1
ATOM 718 C CA . ALA A 1 89 ? -2.752 0.659 12.242 1.00 95.31 89 ALA A CA 1
ATOM 719 C C . ALA A 1 89 ? -1.935 1.598 11.348 1.00 95.31 89 ALA A C 1
ATOM 721 O O . ALA A 1 89 ? -0.705 1.535 11.327 1.00 95.31 89 ALA A O 1
ATOM 722 N N . VAL A 1 90 ? -2.617 2.471 10.610 1.00 94.31 90 VAL A N 1
ATOM 723 C CA . VAL A 1 90 ? -1.998 3.335 9.601 1.00 94.31 90 VAL A CA 1
ATOM 724 C C . VAL A 1 90 ? -1.915 4.762 10.127 1.00 94.31 90 VAL A C 1
ATOM 726 O O . VAL A 1 90 ? -2.919 5.361 10.520 1.00 94.31 90 VAL A O 1
ATOM 729 N N . ARG A 1 91 ? -0.703 5.324 10.122 1.00 91.25 91 ARG A N 1
ATOM 730 C CA . ARG A 1 91 ? -0.485 6.753 10.371 1.00 91.25 91 ARG A CA 1
ATOM 731 C C . ARG A 1 91 ? -0.847 7.519 9.108 1.00 91.25 91 ARG A C 1
ATOM 733 O O . ARG A 1 91 ? -0.130 7.458 8.119 1.00 91.25 91 ARG A O 1
ATOM 740 N N . GLU A 1 92 ? -1.959 8.233 9.152 1.00 86.12 92 GLU A N 1
ATOM 741 C CA . GLU A 1 92 ? -2.528 8.898 7.984 1.00 86.12 92 GLU A CA 1
ATOM 742 C C . GLU A 1 92 ? -3.278 10.159 8.445 1.00 86.12 92 GLU A C 1
ATOM 744 O O . GLU A 1 92 ? -4.038 10.133 9.418 1.00 86.12 92 GLU A O 1
ATOM 749 N N . ARG A 1 93 ? -3.035 11.299 7.788 1.00 86.25 93 ARG A N 1
ATOM 750 C CA . ARG A 1 93 ? -3.548 12.608 8.233 1.00 86.25 93 ARG A CA 1
ATOM 751 C C . ARG A 1 93 ? -4.646 13.195 7.348 1.00 86.25 93 ARG A C 1
ATOM 753 O O . ARG A 1 93 ? -5.392 14.049 7.832 1.00 86.25 93 ARG A O 1
ATOM 760 N N . THR A 1 94 ? -4.705 12.813 6.080 1.00 85.31 94 THR A N 1
ATOM 761 C CA . THR A 1 94 ? -5.570 13.421 5.068 1.00 85.31 94 THR A CA 1
ATOM 762 C C . THR A 1 94 ? -6.858 12.621 4.924 1.00 85.31 94 THR A C 1
ATOM 764 O O . THR A 1 94 ? -7.935 13.157 5.187 1.00 85.31 94 THR A O 1
ATOM 767 N N . ALA A 1 95 ? -6.755 11.335 4.591 1.00 82.19 95 ALA A N 1
ATOM 768 C CA . ALA A 1 95 ? -7.889 10.421 4.483 1.00 82.19 95 ALA A CA 1
ATOM 769 C C . ALA A 1 95 ? -8.631 10.254 5.819 1.00 82.19 95 ALA A C 1
ATOM 771 O O . ALA A 1 95 ? -9.859 10.237 5.838 1.00 82.19 95 ALA A O 1
ATOM 772 N N . SER A 1 96 ? -7.934 10.254 6.960 1.00 88.12 96 SER A N 1
ATOM 773 C CA . SER A 1 96 ? -8.542 10.168 8.298 1.00 88.12 96 SER A CA 1
ATOM 774 C C . SER A 1 96 ? -9.491 11.326 8.631 1.00 88.12 96 SER A C 1
ATOM 776 O O . SER A 1 96 ? -10.193 11.272 9.636 1.00 88.12 96 SER A O 1
ATOM 778 N N . ARG A 1 97 ? -9.530 12.394 7.822 1.00 92.06 97 ARG A N 1
ATOM 779 C CA . ARG A 1 97 ? -10.503 13.491 7.960 1.00 92.06 97 ARG A CA 1
ATOM 780 C C . ARG A 1 97 ? -11.826 13.226 7.240 1.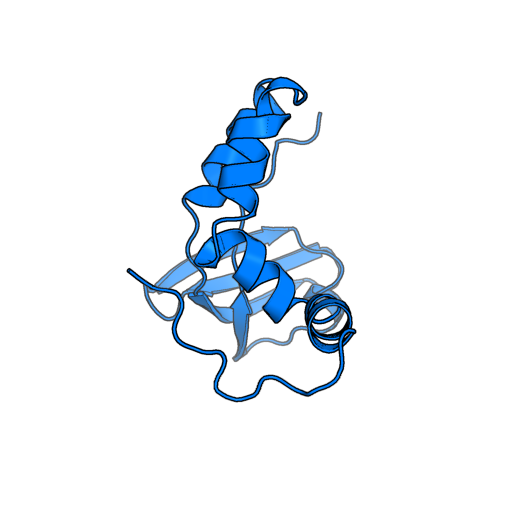00 92.06 97 ARG A C 1
ATOM 782 O O . ARG A 1 97 ? -12.788 13.933 7.520 1.00 92.06 97 ARG A O 1
ATOM 789 N N . GLN A 1 98 ? -11.845 12.275 6.310 1.00 91.88 98 GLN A N 1
ATOM 790 C CA . GLN A 1 98 ? -12.984 11.968 5.439 1.00 91.88 98 GLN A CA 1
ATOM 791 C C . GLN A 1 98 ? -13.525 10.553 5.659 1.00 91.88 98 GLN A C 1
ATOM 793 O O . GLN A 1 98 ? -14.711 10.320 5.445 1.00 91.88 98 GLN A O 1
ATOM 798 N N . LEU A 1 99 ? -12.663 9.621 6.073 1.00 94.56 99 LEU A N 1
ATOM 799 C CA . LEU A 1 99 ? -13.050 8.250 6.365 1.00 94.56 99 LEU A CA 1
ATOM 800 C C . LEU A 1 99 ? -13.911 8.176 7.624 1.00 94.56 99 LEU A C 1
ATOM 802 O O . LEU A 1 99 ? -13.660 8.872 8.610 1.00 94.56 99 LEU A O 1
ATOM 806 N N . GLU A 1 100 ? -14.879 7.271 7.598 1.00 96.00 100 GLU A N 1
ATOM 807 C CA . GLU A 1 100 ? -15.787 6.990 8.704 1.00 96.00 100 GLU A CA 1
ATOM 808 C C . GLU A 1 100 ? -15.793 5.481 9.010 1.00 96.00 100 GLU A C 1
ATOM 810 O O . GLU A 1 100 ? -15.659 4.670 8.088 1.00 96.00 100 GLU A O 1
ATOM 815 N N . PRO A 1 101 ? -15.943 5.072 10.285 1.00 97.50 101 PRO A N 1
ATOM 816 C CA . PRO A 1 101 ? -16.025 3.659 10.638 1.00 97.50 101 PRO A CA 1
ATOM 817 C C . PRO A 1 101 ? -17.134 2.903 9.884 1.00 97.50 101 PRO A C 1
ATOM 819 O O . PRO A 1 101 ? -18.238 3.417 9.709 1.00 97.50 101 PRO A O 1
ATOM 822 N N . GLY A 1 102 ? -16.845 1.670 9.463 1.00 97.06 102 GLY A N 1
ATOM 823 C CA . GLY A 1 102 ? -17.726 0.804 8.672 1.00 97.06 102 GLY A CA 1
ATOM 824 C C . GLY A 1 102 ? -17.685 1.053 7.160 1.00 97.06 102 GLY A C 1
ATOM 825 O O . GLY A 1 102 ? -18.340 0.332 6.406 1.00 97.06 102 GLY A O 1
ATOM 826 N N . GLN A 1 103 ? -16.938 2.058 6.689 1.00 97.81 103 GLN A N 1
ATOM 827 C CA . GLN A 1 103 ? -16.680 2.229 5.260 1.00 97.81 103 GLN A CA 1
ATOM 828 C C . GLN A 1 103 ? -15.743 1.137 4.738 1.00 97.81 103 GLN A C 1
ATOM 830 O O . GLN A 1 103 ? -14.791 0.742 5.411 1.00 97.81 103 GLN A O 1
ATOM 835 N N . LEU A 1 104 ? -15.984 0.704 3.501 1.00 97.88 104 LEU A N 1
ATOM 836 C CA . LEU A 1 104 ? -15.067 -0.152 2.759 1.00 97.88 104 LEU A CA 1
ATOM 837 C C . LEU A 1 104 ? -14.234 0.695 1.802 1.00 97.88 104 LEU A C 1
ATOM 839 O O . LEU A 1 104 ? -14.786 1.466 1.016 1.00 97.88 104 LEU A O 1
ATOM 843 N N . ILE A 1 105 ? -12.916 0.519 1.841 1.00 96.00 105 ILE A N 1
ATOM 844 C CA . ILE A 1 105 ? -11.977 1.204 0.949 1.00 96.00 105 ILE A CA 1
ATOM 845 C C . ILE A 1 105 ? -11.106 0.197 0.205 1.00 96.00 105 ILE A C 1
ATOM 847 O O . ILE A 1 105 ? -10.675 -0.799 0.775 1.00 96.00 105 ILE A O 1
ATOM 851 N N . CYS A 1 106 ? -10.834 0.460 -1.071 1.00 95.56 106 CYS A N 1
ATOM 852 C CA . CYS A 1 106 ? -9.925 -0.339 -1.890 1.00 95.56 106 CYS A CA 1
ATOM 853 C C . CYS A 1 106 ? -8.601 0.415 -2.021 1.00 95.56 106 CYS A C 1
ATOM 855 O O . CYS A 1 106 ? -8.582 1.511 -2.577 1.00 95.56 106 CYS A O 1
ATOM 857 N N . THR A 1 107 ? -7.520 -0.119 -1.452 1.00 94.81 107 THR A N 1
ATOM 858 C CA . THR A 1 107 ? -6.223 0.576 -1.390 1.00 94.81 107 THR A CA 1
ATOM 859 C C . THR A 1 107 ? -5.070 -0.397 -1.107 1.00 94.81 107 THR A C 1
ATOM 861 O O . THR A 1 107 ? -5.288 -1.603 -0.967 1.00 94.81 107 THR A O 1
ATOM 864 N N . ARG A 1 108 ? -3.839 0.116 -1.024 1.00 95.62 108 ARG A N 1
ATOM 865 C CA . ARG A 1 108 ? -2.660 -0.580 -0.491 1.00 95.62 108 ARG A CA 1
ATOM 866 C C . ARG A 1 108 ? -2.233 0.057 0.825 1.00 95.62 108 ARG A C 1
ATOM 868 O O . ARG A 1 108 ? -2.090 1.274 0.916 1.00 95.62 108 ARG A O 1
ATOM 875 N N . VAL A 1 109 ? -1.980 -0.770 1.836 1.00 95.38 109 VAL A N 1
ATOM 876 C CA . VAL A 1 109 ? -1.332 -0.328 3.076 1.00 95.38 109 VAL A CA 1
ATOM 877 C C . VAL A 1 109 ? 0.168 -0.553 2.920 1.00 95.38 109 VAL A C 1
ATOM 879 O O . VAL A 1 109 ? 0.649 -1.673 3.059 1.00 95.38 109 VAL A O 1
ATOM 882 N N . LEU A 1 110 ? 0.900 0.507 2.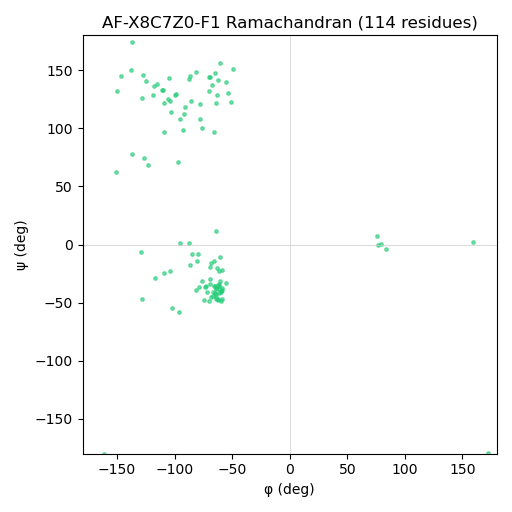582 1.00 94.06 110 LEU A N 1
ATOM 883 C CA . LEU A 1 110 ? 2.338 0.431 2.329 1.00 94.06 110 LEU A CA 1
ATOM 884 C C . LEU A 1 110 ? 3.145 0.602 3.627 1.00 94.06 110 LEU A C 1
ATOM 886 O O . LEU A 1 110 ? 2.777 1.434 4.467 1.00 94.06 110 LEU A O 1
ATOM 890 N N . PRO A 1 111 ? 4.261 -0.132 3.803 1.00 93.19 111 PRO A N 1
ATOM 891 C CA . PRO A 1 111 ? 5.199 0.162 4.876 1.00 93.19 111 PRO A CA 1
ATOM 892 C C . PRO A 1 111 ? 5.781 1.564 4.678 1.00 93.19 111 PRO A C 1
ATOM 894 O O . PRO A 1 111 ? 6.064 1.988 3.559 1.00 93.19 111 PRO A O 1
ATOM 897 N N . ALA A 1 112 ? 5.969 2.288 5.776 1.00 88.81 112 ALA A N 1
ATOM 898 C CA . ALA A 1 112 ? 6.634 3.582 5.773 1.00 88.81 112 ALA A CA 1
ATOM 899 C C . ALA A 1 112 ? 8.047 3.434 6.340 1.00 88.81 112 ALA A C 1
ATOM 901 O O . ALA A 1 112 ? 8.259 2.676 7.289 1.00 88.81 112 ALA A O 1
ATOM 902 N N . GLY A 1 113 ? 8.994 4.189 5.782 1.00 80.00 113 GLY A N 1
ATOM 903 C CA . GLY A 1 113 ? 10.322 4.334 6.368 1.00 80.00 113 GLY A CA 1
ATOM 904 C C . GLY A 1 113 ? 10.247 4.945 7.770 1.00 80.00 113 GLY A C 1
ATOM 905 O O . GLY A 1 113 ? 9.285 5.634 8.131 1.00 80.00 113 GLY A O 1
ATOM 906 N N . THR A 1 114 ? 11.266 4.686 8.582 1.00 71.56 114 THR A N 1
ATOM 907 C CA . THR A 1 114 ? 11.383 5.312 9.901 1.00 71.56 114 THR A CA 1
ATOM 908 C C . THR A 1 114 ? 11.710 6.795 9.708 1.00 71.56 114 THR A C 1
ATOM 910 O O . THR A 1 114 ? 12.614 7.098 8.934 1.00 71.56 114 THR A O 1
ATOM 913 N N . PRO A 1 115 ? 11.021 7.737 10.374 1.00 57.78 115 PRO A N 1
ATOM 914 C CA . PRO A 1 115 ? 11.468 9.123 10.361 1.00 57.78 115 PRO A CA 1
ATOM 915 C C . PRO A 1 115 ? 12.843 9.214 11.037 1.00 57.78 115 PRO A C 1
ATOM 917 O O . PRO A 1 115 ? 13.007 8.689 12.142 1.00 57.78 115 PRO A O 1
ATOM 920 N N . CYS A 1 116 ? 13.801 9.846 10.356 1.00 49.00 116 CYS A N 1
ATOM 921 C CA . CYS A 1 116 ? 15.094 10.234 10.923 1.00 49.00 116 CYS A CA 1
ATOM 922 C C . CYS A 1 116 ? 14.933 11.212 12.094 1.00 49.00 116 CYS A C 1
ATOM 924 O O . CYS A 1 116 ? 14.010 12.062 12.041 1.00 49.00 116 CYS A O 1
#

Foldseek 3Di:
DDPPDPPPPPPDPCVVVVQCVDPVSVVCCCAVVCVLVVCCVVPVVVDDPLVSVQSVQQNVWDKFKWFFADADAQFWTWTAGPVPRDIDTDGDGPVSNVDDGRDIDTGTDGDDDDDD

Sequence (116 aa):
MGYERCRHADDDPDALERALDDPLVIDAVLFEGGAFAEFLEMRGWLLPDDERLLAEQWLLVERSVFDVEQVRRGQGVTLRDVRTGERHAVRERTASRQLEPGQLICTRVLPAGTPC

Organism: NCBI:txid1299334

pLDDT: mean 89.24, std 13.86, range [40.22, 98.44]